Protein 3KKQ (pdb70)

Organism: Mus musculus (NCBI:txid10090)

Foldseek 3Di:
DDAEEAEEEEDFDFPQCLPLLVCCQVPVDGDDCPPQADKDWDWDWDAFPNGIHIYIYISDHDDPVPDPCPLVSLQPHQAYEQTGEQLDVVRVVCSVVVLVSSCVSPVHLAGQYEYEHEDPVDDPSGDADPVNQVVVCVVRVHHYDYWYSPPVTDCSNVRVSVSVVSSVVD

InterPro domains:
  IPR001806 Small GTPase [PF00071] (15-176)
  IPR001806 Small GTPase [PS51421] (9-208)
  IPR001806 Small GTPase [SM00174] (16-178)
  IPR005225 Small GTP-binding domain [TIGR00231] (13-159)
  IPR020849 Small GTPase, Ras-type [PTHR24070] (13-189)
  IPR027417 P-loop containing nucleoside triphosphate hydrolase [G3DSA:3.40.50.300] (8-184)
  IPR027417 P-loop containing nucleoside triphosphate hydrolase [SSF52540] (12-192)

B-factor: mean 10.33, std 5.87, range [4.08, 34.96]

Radius of gyration: 14.94 Å; Cα contacts (8 Å, |Δi|>4): 315; chains: 1; bounding box: 33×40×40 Å

Sequence (170 aa):
ENLPTYKLVVVGDGGVGKSALTIQFFQKIFVDDYDPTIEDSYLKHTEIDNQWAILDVLDTAGQEEFSAMREQYMRTGDGFLIVYSVTDKASFEHVDRFHQLILRVKDRESFPMILVANKVDLMHLRKVTRDQGKEMATKYNIPYIETSAKDPPLNVDKTFHDLVRVIRQQ

GO terms:
  GO:1990830 cellular response to leukemia inhibitory factor (P, IEP)

Nearest PDB structures (foldseek):
  1x1r-assembly1_A  TM=1.005E+00  e=2.462E-36  Mus musculus
  9c1a-assembly1_A  TM=9.907E-01  e=2.982E-33  Homo sapiens
  3pit-assembly1_A  TM=9.569E-01  e=1.564E-33  Mus musculus
  7tvf-assembly1_E  TM=9.467E-01  e=3.860E-33  Homo sapiens
  3kko-assembly3_P  TM=9.556E-01  e=2.854E-32  Mus musculus

Structure (mmCIF, N/CA/C/O backbone):
data_3KKQ
#
_entry.id   3KKQ
#
_cell.length_a   64.947
_cell.length_b   70.754
_cell.length_c   43.445
_cell.angle_alpha   90.00
_cell.angle_beta   90.00
_cell.angle_gamma   90.00
#
_symmetry.space_group_name_H-M   'P 21 21 2'
#
loop_
_entity.id
_entity.type
_entity.pdbx_description
1 polymer 'Ras-related protein M-Ras'
2 non-polymer "GUANOSINE-5'-DIPHOSPHATE"
3 non-polymer 'MAGNESIUM ION'
4 water water
#
loop_
_atom_site.group_PDB
_atom_site.id
_atom_site.type_symbol
_atom_site.label_atom_id
_atom_site.label_alt_id
_atom_site.label_comp_id
_atom_site.label_asym_id
_atom_site.label_entity_id
_atom_site.label_seq_id
_atom_site.pdbx_PDB_ins_code
_atom_site.Cartn_x
_atom_site.Cartn_y
_atom_site.Cartn_z
_atom_site.occupancy
_atom_site.B_iso_or_equiv
_atom_site.auth_seq_id
_atom_site.auth_comp_id
_atom_site.auth_asym_id
_atom_site.auth_atom_id
_atom_site.pdbx_PDB_model_num
ATOM 1 N N . GLU A 1 14 ? 2.840 39.598 -14.345 1.00 20.43 9 GLU A N 1
ATOM 2 C CA . GLU A 1 14 ? 3.693 38.504 -13.792 1.00 20.15 9 GLU A CA 1
ATOM 3 C C . GLU A 1 14 ? 3.175 37.123 -14.190 1.00 19.95 9 GLU A C 1
ATOM 4 O O . GLU A 1 14 ? 1.964 36.913 -14.319 1.00 20.43 9 GLU A O 1
ATOM 10 N N . ASN A 1 15 ? 4.104 36.191 -14.384 1.00 19.33 10 ASN A N 1
ATOM 11 C CA . ASN A 1 15 ? 3.763 34.796 -14.634 1.00 18.48 10 ASN A CA 1
ATOM 12 C C . ASN A 1 15 ? 4.069 33.965 -13.396 1.00 17.13 10 ASN A C 1
ATOM 13 O O . ASN A 1 15 ? 5.226 33.619 -13.140 1.00 17.60 10 ASN A O 1
ATOM 18 N N . LEU A 1 16 ? 3.028 33.669 -12.623 1.00 15.39 11 LEU A N 1
ATOM 19 C CA . LEU A 1 16 ? 3.183 32.961 -11.358 1.00 13.24 11 LEU A CA 1
ATOM 20 C C . LEU A 1 16 ? 3.182 31.448 -11.595 1.00 11.41 11 LEU A C 1
ATOM 21 O O . LEU A 1 16 ? 2.195 30.897 -12.082 1.00 11.65 11 LEU A O 1
ATOM 26 N N . PRO A 1 17 ? 4.300 30.774 -11.271 1.00 9.60 12 PRO A N 1
ATOM 27 C CA . PRO A 1 17 ? 4.405 29.352 -11.560 1.00 8.70 12 PRO A CA 1
ATOM 28 C C . PRO A 1 17 ? 3.702 28.483 -10.523 1.00 7.87 12 PRO A C 1
ATOM 29 O O . PRO A 1 17 ? 3.537 28.892 -9.369 1.00 7.26 12 PRO A O 1
ATOM 33 N N . THR A 1 18 ? 3.295 27.295 -10.957 1.00 7.33 13 THR A N 1
ATOM 34 C CA . THR A 1 18 ? 2.848 26.237 -10.062 1.00 7.24 13 THR A CA 1
ATOM 35 C C . THR A 1 18 ? 3.969 25.220 -9.914 1.00 6.72 13 THR A C 1
ATOM 36 O O . THR A 1 18 ? 4.573 24.799 -10.907 1.00 8.04 13 THR A O 1
ATOM 40 N N . TYR A 1 19 ? 4.250 24.844 -8.670 1.00 5.95 14 TYR A N 1
ATOM 41 C CA . TYR A 1 19 ? 5.134 23.725 -8.382 1.00 5.93 14 TYR A CA 1
ATOM 42 C C . TYR A 1 19 ? 4.279 22.591 -7.845 1.00 5.90 14 TYR A C 1
ATOM 43 O O . TYR A 1 19 ? 3.661 22.706 -6.782 1.00 5.88 14 TYR A O 1
ATOM 52 N N . LYS A 1 20 ? 4.219 21.518 -8.621 1.00 5.58 15 LYS A N 1
ATOM 53 C CA . LYS A 1 20 ? 3.443 20.348 -8.273 1.00 5.74 15 LYS A CA 1
ATOM 54 C C . LYS A 1 20 ? 4.363 19.383 -7.538 1.00 5.23 15 LYS A C 1
ATOM 55 O O . LYS A 1 20 ? 5.333 18.881 -8.102 1.00 5.37 15 LYS A O 1
ATOM 61 N N . LEU A 1 21 ? 4.073 19.171 -6.261 1.00 4.90 16 LEU A N 1
ATOM 62 C CA . LEU A 1 21 ? 4.953 18.414 -5.373 1.00 5.25 16 LEU A CA 1
ATOM 63 C C . LEU A 1 21 ? 4.243 17.153 -4.927 1.00 4.86 16 LEU A C 1
ATOM 64 O O . LEU A 1 21 ? 3.048 17.189 -4.591 1.00 6.23 16 LEU A O 1
ATOM 69 N N . VAL A 1 22 ? 4.963 16.037 -4.934 1.00 4.58 17 VAL A N 1
ATOM 70 C CA . VAL A 1 22 ? 4.361 14.755 -4.611 1.00 4.78 17 VAL A CA 1
ATOM 71 C C . VAL A 1 22 ? 5.108 14.147 -3.432 1.00 4.46 17 VAL A C 1
ATOM 72 O O . VAL A 1 22 ? 6.336 14.011 -3.468 1.00 4.75 17 VAL A O 1
ATOM 76 N N . VAL A 1 23 ? 4.359 13.782 -2.396 1.00 4.29 18 VAL A N 1
ATOM 77 C CA . VAL A 1 23 ? 4.934 13.235 -1.173 1.00 4.59 18 VAL A CA 1
ATOM 78 C C . VAL A 1 23 ? 4.755 11.720 -1.227 1.00 4.08 18 VAL A C 1
ATOM 79 O O . VAL A 1 23 ? 3.622 11.235 -1.238 1.00 4.36 18 VAL A O 1
ATOM 83 N N . VAL A 1 24 ? 5.863 10.986 -1.282 1.00 4.41 19 VAL A N 1
ATOM 84 C CA . VAL A 1 24 ? 5.852 9.531 -1.429 1.00 4.69 19 VAL A CA 1
ATOM 85 C C . VAL A 1 24 ? 6.648 8.871 -0.307 1.00 4.56 19 VAL A C 1
ATOM 86 O O . VAL A 1 24 ? 7.461 9.519 0.366 1.00 4.94 19 VAL A O 1
ATOM 90 N N . GLY A 1 25 ? 6.398 7.584 -0.106 1.00 4.59 20 GLY A N 1
ATOM 91 C CA . GLY A 1 25 ? 7.061 6.820 0.941 1.00 4.73 20 GLY A CA 1
ATOM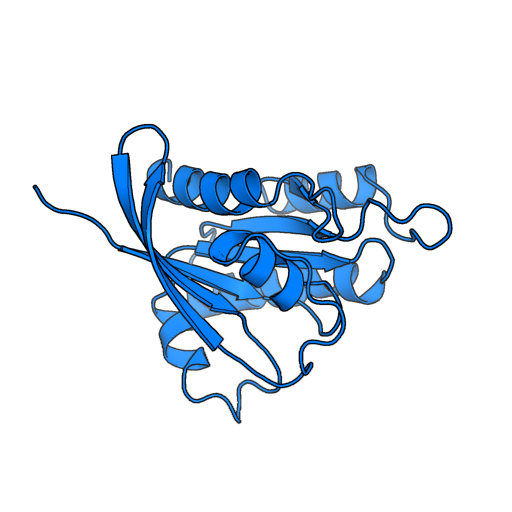 92 C C . GLY A 1 25 ? 6.128 5.747 1.453 1.00 4.94 20 GLY A C 1
ATOM 93 O O . GLY A 1 25 ? 4.920 5.785 1.195 1.00 5.26 20 GLY A O 1
ATOM 94 N N . ASP A 1 26 ? 6.686 4.785 2.182 1.00 4.97 21 ASP A N 1
ATOM 95 C CA . ASP A 1 26 ? 5.894 3.707 2.769 1.00 5.08 21 ASP A CA 1
ATOM 96 C C . ASP A 1 26 ? 4.801 4.231 3.707 1.00 5.21 21 ASP A C 1
ATOM 97 O O . ASP A 1 26 ? 4.885 5.347 4.241 1.00 5.12 21 ASP A O 1
ATOM 102 N N . GLY A 1 27 ? 3.779 3.407 3.918 1.00 5.45 22 GLY A N 1
ATOM 103 C CA . GLY A 1 27 ? 2.760 3.707 4.914 1.00 5.79 22 GLY A CA 1
ATOM 104 C C . GLY A 1 27 ? 3.369 3.909 6.291 1.00 5.63 22 GLY A C 1
ATOM 105 O O . GLY A 1 27 ? 4.315 3.213 6.685 1.00 5.89 22 GLY A O 1
ATOM 106 N N . GLY A 1 28 ? 2.838 4.888 7.014 1.00 5.37 23 GLY A N 1
ATOM 107 C CA . GLY A 1 28 ? 3.213 5.098 8.408 1.00 5.81 23 GLY A CA 1
ATOM 108 C C . GLY A 1 28 ? 4.434 5.964 8.654 1.00 5.48 23 GLY A C 1
ATOM 109 O O . GLY A 1 28 ? 4.801 6.190 9.809 1.00 6.37 23 GLY A O 1
ATOM 110 N N . VAL A 1 29 ? 5.064 6.465 7.594 1.00 5.23 24 VAL A N 1
ATOM 111 C CA . VAL A 1 29 ? 6.303 7.226 7.760 1.00 5.05 24 VAL A CA 1
ATOM 112 C C . VAL A 1 29 ? 6.082 8.671 8.199 1.00 4.98 24 VAL A C 1
ATOM 113 O O . VAL A 1 29 ? 7.000 9.299 8.728 1.00 5.35 24 VAL A O 1
ATOM 117 N N . GLY A 1 30 ? 4.880 9.195 7.957 1.00 5.12 25 GLY A N 1
ATOM 118 C CA . GLY A 1 30 ? 4.540 10.565 8.329 1.00 5.69 25 GLY A CA 1
ATOM 119 C C . GLY A 1 30 ? 4.207 11.499 7.182 1.00 5.07 25 GLY A C 1
ATOM 120 O O . GLY A 1 30 ? 4.253 12.707 7.359 1.00 5.94 25 GLY A O 1
ATOM 121 N N . LYS A 1 31 ? 3.874 10.957 6.011 1.00 5.18 26 LYS A N 1
ATOM 122 C CA . LYS A 1 31 ? 3.527 11.794 4.860 1.00 5.09 26 LYS A CA 1
ATOM 123 C C . LYS A 1 31 ? 2.361 12.727 5.174 1.00 5.00 26 LYS A C 1
ATOM 124 O O . LYS A 1 31 ? 2.430 13.933 4.910 1.00 5.28 26 LYS A O 1
ATOM 130 N N . SER A 1 32 ? 1.286 12.167 5.726 1.00 4.94 27 SER A N 1
ATOM 131 C CA . SER A 1 32 ? 0.108 12.973 6.039 1.00 5.47 27 SER A CA 1
ATOM 132 C C . SER A 1 32 ? 0.388 13.975 7.150 1.00 5.65 27 SER A C 1
ATOM 133 O O . SER A 1 32 ? 0.024 15.145 7.037 1.00 6.22 27 SER A O 1
ATOM 136 N N . ALA A 1 33 ? 1.044 13.518 8.210 1.00 6.10 28 ALA A N 1
ATOM 137 C CA . ALA A 1 33 ? 1.376 14.406 9.317 1.00 6.21 28 ALA A CA 1
ATOM 138 C C . ALA A 1 33 ? 2.249 15.573 8.864 1.00 6.17 28 ALA A C 1
ATOM 139 O O . ALA A 1 33 ? 2.018 16.713 9.264 1.00 6.66 28 ALA A O 1
ATOM 141 N N . LEU A 1 34 ? 3.237 15.303 8.015 1.00 6.08 29 LEU A N 1
ATOM 142 C CA . LEU A 1 34 ? 4.085 16.375 7.508 1.00 5.82 29 LEU A CA 1
ATOM 143 C C . LEU A 1 34 ? 3.304 17.351 6.640 1.00 5.85 29 LEU A C 1
ATOM 144 O O . LEU A 1 34 ? 3.468 18.570 6.756 1.00 5.86 29 LEU A O 1
ATOM 149 N N . THR A 1 35 ? 2.463 16.816 5.763 1.00 5.88 30 THR A N 1
ATOM 150 C CA . THR A 1 35 ? 1.719 17.654 4.832 1.00 6.54 30 THR A CA 1
ATOM 151 C C . THR A 1 35 ? 0.693 18.525 5.566 1.00 6.75 30 THR A C 1
ATOM 152 O O . THR A 1 35 ? 0.547 19.713 5.271 1.00 7.39 30 THR A O 1
ATOM 156 N N . ILE A 1 36 ? 0.003 17.928 6.533 1.00 6.84 31 ILE A N 1
ATOM 157 C CA . ILE A 1 36 ? -0.979 18.651 7.339 1.00 8.04 31 ILE A CA 1
ATOM 158 C C . ILE A 1 36 ? -0.302 19.698 8.225 1.00 7.88 31 ILE A C 1
ATOM 159 O O . ILE A 1 36 ? -0.821 20.806 8.380 1.00 8.23 31 ILE A O 1
ATOM 164 N N . GLN A 1 37 ? 0.856 19.361 8.788 1.00 7.97 32 GLN A N 1
ATOM 165 C CA . GLN A 1 37 ? 1.650 20.337 9.531 1.00 8.65 32 GLN A CA 1
ATOM 166 C C . GLN A 1 37 ? 1.993 21.537 8.638 1.00 8.31 32 GLN A C 1
ATOM 167 O O . GLN A 1 37 ? 1.856 22.688 9.062 1.00 8.72 32 GLN A O 1
ATOM 173 N N . PHE A 1 38 ? 2.409 21.269 7.400 1.00 8.11 33 PHE A N 1
ATOM 174 C CA . PHE A 1 38 ? 2.777 22.330 6.472 1.00 8.49 33 PHE A CA 1
ATOM 175 C C . PHE A 1 38 ? 1.601 23.257 6.149 1.00 8.73 33 PHE A C 1
ATOM 176 O O . PHE A 1 38 ? 1.727 24.485 6.220 1.00 9.49 33 PHE A O 1
ATOM 184 N N . PHE A 1 39 ? 0.463 22.666 5.795 1.00 8.88 34 PHE A N 1
ATOM 185 C CA . PHE A 1 39 ? -0.704 23.445 5.374 1.00 9.70 34 PHE A CA 1
ATOM 186 C C . PHE A 1 39 ? -1.578 23.974 6.514 1.00 10.73 34 PHE A C 1
ATOM 187 O O . PHE A 1 39 ? -2.141 25.070 6.401 1.00 11.69 34 PHE A O 1
ATOM 195 N N . GLN A 1 40 ? -1.685 23.219 7.603 1.00 11.50 35 GLN A N 1
ATOM 196 C CA . GLN A 1 40 ? -2.624 23.559 8.681 1.00 12.77 35 GLN A CA 1
ATOM 197 C C . GLN A 1 40 ? -1.978 23.893 10.027 1.00 12.96 35 GLN A C 1
ATOM 198 O O . GLN A 1 40 ? -2.670 24.326 10.959 1.00 13.32 35 GLN A O 1
ATOM 204 N N . LYS A 1 41 ? -0.667 23.681 10.137 1.00 13.04 36 LYS A N 1
ATOM 205 C CA . LYS A 1 41 ? 0.095 23.981 11.362 1.00 13.55 36 LYS A CA 1
ATOM 206 C C . LYS A 1 41 ? -0.443 23.276 12.608 1.00 13.69 36 LYS A C 1
ATOM 207 O O . LYS A 1 41 ? -0.450 23.838 13.709 1.00 13.98 36 LYS A O 1
ATOM 213 N N . ILE A 1 42 ? -0.898 22.041 12.413 1.00 13.57 37 ILE A N 1
ATOM 214 C CA . ILE A 1 42 ? -1.336 21.169 13.497 1.00 14.00 37 ILE A CA 1
ATOM 215 C C . ILE A 1 42 ? -0.748 19.773 13.282 1.00 13.32 37 ILE A C 1
ATOM 216 O O . ILE A 1 42 ? -0.500 19.369 12.142 1.00 13.18 37 ILE A O 1
ATOM 221 N N . PHE A 1 43 ? -0.513 19.055 14.376 1.00 12.86 38 PHE A N 1
ATOM 222 C CA . PHE A 1 43 ? -0.081 17.663 14.315 1.00 12.78 38 PHE A CA 1
ATOM 223 C C . PHE A 1 43 ? -1.297 16.753 14.430 1.00 12.99 38 PHE A C 1
ATOM 224 O O . PHE A 1 43 ? -2.007 16.775 15.440 1.00 13.16 38 PHE A O 1
ATOM 232 N N . VAL A 1 44 ? -1.546 15.972 13.382 1.00 13.19 39 VAL A N 1
ATOM 233 C CA . VAL A 1 44 ? -2.646 15.010 13.373 1.00 13.75 39 VAL A CA 1
ATOM 234 C C . VAL A 1 44 ? -2.047 13.613 13.468 1.00 13.98 39 VAL A C 1
ATOM 235 O O . VAL A 1 44 ? -1.253 13.210 12.611 1.00 14.32 39 VAL A O 1
ATOM 239 N N . ASP A 1 45 ? -2.418 12.880 14.513 1.00 14.14 40 ASP A N 1
ATOM 240 C CA . ASP A 1 45 ? -1.765 11.611 14.812 1.00 14.56 40 ASP A CA 1
ATOM 241 C C . ASP A 1 45 ? -2.544 10.361 14.387 1.00 14.46 40 ASP A C 1
ATOM 242 O O . ASP A 1 45 ? -2.065 9.239 14.560 1.00 14.45 40 ASP A O 1
ATOM 247 N N . ASP A 1 46 ? -3.733 10.555 13.826 1.00 14.78 41 ASP A N 1
ATOM 248 C CA . ASP A 1 46 ? -4.604 9.428 13.502 1.00 15.00 41 ASP A CA 1
ATOM 249 C C . ASP A 1 46 ? -5.204 9.533 12.102 1.00 14.48 41 ASP A C 1
ATOM 250 O O . ASP A 1 46 ? -6.312 9.049 11.850 1.00 14.97 41 ASP A O 1
ATOM 255 N N . TYR A 1 47 ? -4.471 10.165 11.191 1.00 13.59 42 TYR A N 1
ATOM 256 C CA . TYR A 1 47 ? -4.984 10.383 9.853 1.00 12.29 42 TYR A CA 1
ATOM 257 C C . TYR A 1 47 ? -5.079 9.052 9.121 1.00 11.45 42 TYR A C 1
ATOM 258 O O . TYR A 1 47 ? -4.101 8.305 9.038 1.00 10.61 42 TYR A O 1
ATOM 267 N N . ASP A 1 48 ? -6.272 8.759 8.610 1.00 10.70 43 ASP A N 1
ATOM 268 C CA . ASP A 1 48 ? -6.560 7.494 7.942 1.00 10.28 43 ASP A CA 1
ATOM 269 C C . ASP A 1 48 ? -5.421 7.137 6.992 1.00 9.58 43 ASP A C 1
ATOM 270 O O . ASP A 1 48 ? -5.112 7.915 6.078 1.00 8.89 43 ASP A O 1
ATOM 275 N N . PRO A 1 49 ? -4.774 5.979 7.217 1.00 9.53 44 PRO A N 1
ATOM 276 C CA . PRO A 1 49 ? -3.628 5.585 6.393 1.00 9.40 44 PRO A CA 1
ATOM 277 C C . PRO A 1 49 ? -3.931 5.447 4.904 1.00 8.85 44 PRO A C 1
ATOM 278 O O . PRO A 1 49 ? -3.008 5.467 4.099 1.00 8.54 44 PRO A O 1
ATOM 282 N N . THR A 1 50 ? -5.204 5.303 4.542 1.00 8.48 45 THR A N 1
ATOM 283 C CA . THR A 1 50 ? -5.562 5.035 3.148 1.00 8.47 45 THR A CA 1
ATOM 284 C C . THR A 1 50 ? -6.084 6.253 2.392 1.00 8.51 45 THR A C 1
ATOM 285 O O . THR A 1 50 ? -6.327 6.172 1.192 1.00 9.23 45 THR A O 1
ATOM 289 N N . ILE A 1 51 ? -6.265 7.372 3.086 1.00 8.48 46 ILE A N 1
ATOM 290 C CA . ILE A 1 51 ? -6.856 8.557 2.468 1.00 8.87 46 ILE A CA 1
ATOM 291 C C . ILE A 1 51 ? -5.804 9.457 1.822 1.00 8.47 46 ILE A C 1
ATOM 292 O O . ILE A 1 51 ? -4.831 9.875 2.460 1.00 7.75 46 ILE A O 1
ATOM 297 N N . GLU A 1 52 ? -6.020 9.727 0.538 1.00 8.34 47 GLU A N 1
ATOM 298 C CA . GLU A 1 52 ? -5.150 10.569 -0.265 1.00 9.44 47 GLU A CA 1
ATOM 299 C C . GLU A 1 52 ? -5.832 11.914 -0.465 1.00 9.98 47 GLU A C 1
ATOM 300 O O . GLU A 1 52 ? -7.014 11.971 -0.826 1.00 12.09 47 GLU A O 1
ATOM 306 N N . ASP A 1 53 ? -5.090 12.993 -0.226 1.00 9.98 48 ASP A N 1
ATOM 307 C CA . ASP A 1 53 ? -5.600 14.351 -0.419 1.00 10.24 48 ASP A CA 1
ATOM 308 C C . ASP A 1 53 ? -4.5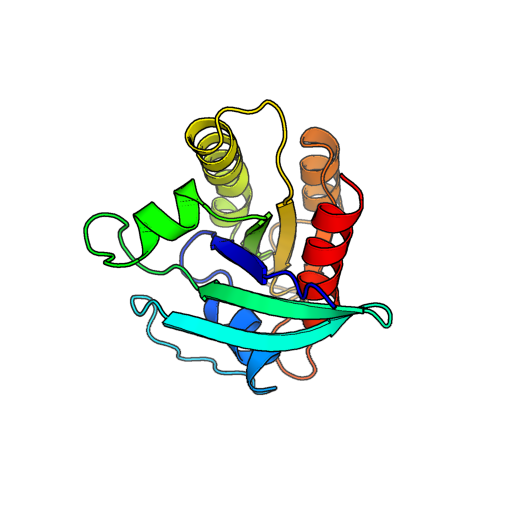83 15.184 -1.165 1.00 8.82 48 ASP A C 1
ATOM 309 O O . ASP A 1 53 ? -3.374 14.944 -1.064 1.00 8.00 48 ASP A O 1
ATOM 314 N N . SER A 1 54 ? -5.077 16.175 -1.901 1.00 8.06 49 SER A N 1
ATOM 315 C CA . SER A 1 54 ? -4.211 17.201 -2.458 1.00 7.62 49 SER A CA 1
ATOM 316 C C . SER A 1 54 ? -4.544 18.549 -1.838 1.00 7.11 49 SER A C 1
ATOM 317 O O . SER A 1 54 ? -5.650 18.760 -1.312 1.00 6.95 49 SER A O 1
ATOM 320 N N . TYR A 1 55 ? -3.569 19.446 -1.912 1.00 7.04 50 TYR A N 1
ATOM 321 C CA . TYR A 1 55 ? -3.611 20.751 -1.273 1.00 7.74 50 TYR A CA 1
ATOM 322 C C . TYR A 1 55 ? -3.096 21.766 -2.278 1.00 7.79 50 TYR A C 1
ATOM 323 O O . TYR A 1 55 ? -2.138 21.486 -3.007 1.00 8.54 50 TYR A O 1
ATOM 332 N N . LEU A 1 56 ? -3.720 22.938 -2.331 1.00 7.39 51 LEU A N 1
ATOM 333 C CA . LEU A 1 56 ? -3.295 23.967 -3.275 1.00 7.27 51 LEU A CA 1
ATOM 334 C C . LEU A 1 56 ? -3.290 25.315 -2.572 1.00 7.10 51 LEU A C 1
ATOM 335 O O . LEU A 1 56 ? -4.294 25.715 -1.971 1.00 7.32 51 LEU A O 1
ATOM 340 N N . LYS A 1 57 ? -2.165 26.021 -2.638 1.00 6.94 52 LYS A N 1
ATOM 341 C CA . LYS A 1 57 ? -2.116 27.360 -2.067 1.00 7.42 52 LYS A CA 1
ATOM 342 C C . LYS A 1 57 ? -1.048 28.233 -2.703 1.00 6.63 52 LYS A C 1
ATOM 343 O O . LYS A 1 57 ? 0.008 27.743 -3.110 1.00 6.70 52 LYS A O 1
ATOM 349 N N . HIS A 1 58 ? -1.341 29.528 -2.800 1.00 6.13 53 HIS A N 1
ATOM 350 C CA . HIS A 1 58 ? -0.323 30.526 -3.108 1.00 5.94 53 HIS A CA 1
ATOM 351 C C . HIS A 1 58 ? 0.544 30.716 -1.881 1.00 6.35 53 HIS A C 1
ATOM 352 O O . HIS A 1 58 ? 0.039 30.858 -0.772 1.00 6.60 53 HIS A O 1
ATOM 359 N N . THR A 1 59 ? 1.854 30.759 -2.078 1.00 6.84 54 THR A N 1
ATOM 360 C CA . THR A 1 59 ? 2.757 31.052 -0.978 1.00 8.15 54 THR A CA 1
ATOM 361 C C . THR A 1 59 ? 4.038 31.667 -1.506 1.00 7.68 54 THR A C 1
ATOM 362 O O . THR A 1 59 ? 4.387 31.509 -2.680 1.00 7.69 54 THR A O 1
ATOM 366 N N . GLU A 1 60 ? 4.731 32.374 -0.624 1.00 7.83 55 GLU A N 1
ATOM 367 C CA . GLU A 1 60 ? 5.940 33.081 -0.992 1.00 8.73 55 GLU A CA 1
ATOM 368 C C . GLU A 1 60 ? 7.132 32.337 -0.423 1.00 8.78 55 GLU A C 1
ATOM 369 O O . GLU A 1 60 ? 7.177 32.064 0.781 1.00 10.11 55 GLU A O 1
ATOM 375 N N . ILE A 1 61 ? 8.076 31.997 -1.296 1.00 8.13 56 ILE A N 1
ATOM 376 C CA . ILE A 1 61 ? 9.301 31.301 -0.922 1.00 7.56 56 ILE A CA 1
ATOM 377 C C . ILE A 1 61 ? 10.477 32.112 -1.447 1.00 6.53 56 ILE A C 1
ATOM 378 O O . ILE A 1 61 ? 10.567 32.387 -2.647 1.00 5.67 56 ILE A O 1
ATOM 383 N N . ASP A 1 62 ? 11.365 32.513 -0.537 1.00 6.30 57 ASP A N 1
ATOM 384 C CA . ASP A 1 62 ? 12.499 33.383 -0.875 1.00 5.82 57 ASP A CA 1
ATOM 385 C C . ASP A 1 62 ? 12.033 34.601 -1.687 1.00 5.33 57 ASP A C 1
ATOM 386 O O . ASP A 1 62 ? 12.616 34.957 -2.711 1.00 5.22 57 ASP A O 1
ATOM 391 N N . ASN A 1 63 ? 10.947 35.212 -1.215 1.00 5.28 58 ASN A N 1
ATOM 392 C CA . ASN A 1 63 ? 10.451 36.480 -1.753 1.00 5.62 58 ASN A CA 1
ATOM 393 C C . ASN A 1 63 ? 9.985 36.384 -3.200 1.00 5.28 58 ASN A C 1
ATOM 394 O O . ASN A 1 63 ? 9.979 37.365 -3.940 1.00 5.74 58 ASN A O 1
ATOM 399 N N . GLN A 1 64 ? 9.559 35.179 -3.574 1.00 4.83 59 GLN A N 1
ATOM 400 C CA . GLN A 1 64 ? 8.992 34.901 -4.883 1.00 5.22 59 GLN A CA 1
ATOM 401 C C . GLN A 1 64 ? 7.732 34.075 -4.700 1.00 5.23 59 GLN A C 1
ATOM 402 O O . GLN A 1 64 ? 7.749 33.013 -4.057 1.00 5.24 59 GLN A O 1
ATOM 408 N N . TRP A 1 65 ? 6.632 34.576 -5.251 1.00 5.47 60 TRP A N 1
ATOM 409 C CA . TRP A 1 65 ? 5.342 33.914 -5.129 1.00 5.53 60 TRP A CA 1
ATOM 410 C C . TRP A 1 65 ? 5.208 32.737 -6.077 1.00 5.55 60 TRP A C 1
ATOM 411 O O . TRP A 1 65 ? 5.700 32.758 -7.209 1.00 6.08 60 TRP A O 1
ATOM 422 N N . ALA A 1 66 ? 4.531 31.705 -5.592 1.00 5.91 61 ALA A N 1
ATOM 423 C CA . ALA A 1 66 ? 4.245 30.522 -6.382 1.00 6.39 61 ALA A CA 1
ATOM 424 C C . ALA A 1 66 ? 2.957 29.899 -5.881 1.00 6.14 61 ALA A C 1
ATOM 425 O O . ALA A 1 66 ? 2.470 30.233 -4.801 1.00 6.50 61 ALA A O 1
ATOM 427 N N . ILE A 1 67 ? 2.402 29.008 -6.693 1.00 5.66 62 ILE A N 1
ATOM 428 C CA . ILE A 1 67 ? 1.315 28.142 -6.274 1.00 6.60 62 ILE A CA 1
ATOM 429 C C . ILE A 1 67 ? 1.917 26.769 -6.006 1.00 5.71 62 ILE A C 1
ATOM 430 O O . ILE A 1 67 ? 2.623 26.226 -6.857 1.00 6.47 62 ILE A O 1
ATOM 435 N N . LEU A 1 68 ? 1.663 26.220 -4.823 1.00 5.47 63 LEU A N 1
ATOM 436 C CA . LEU A 1 68 ? 2.062 24.849 -4.532 1.00 5.72 63 LEU A CA 1
ATOM 437 C C . LEU A 1 68 ? 0.843 23.957 -4.661 1.00 5.55 63 LEU A C 1
ATOM 438 O O . LEU A 1 68 ? -0.205 24.237 -4.072 1.00 6.16 63 LEU A O 1
ATOM 443 N N . ASP A 1 69 ? 0.997 22.881 -5.424 1.00 5.17 64 ASP A N 1
ATOM 444 C CA . ASP A 1 69 ? -0.051 21.892 -5.623 1.00 5.49 64 ASP A CA 1
ATOM 445 C C . ASP A 1 69 ? 0.550 20.583 -5.138 1.00 5.08 64 ASP A C 1
ATOM 446 O O . ASP A 1 69 ? 1.411 20.010 -5.808 1.00 5.37 64 ASP A O 1
ATOM 4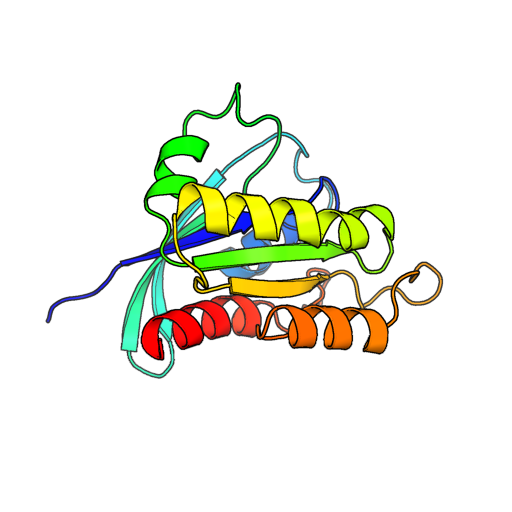51 N N . VAL A 1 70 ? 0.115 20.128 -3.966 1.00 4.95 65 VAL A N 1
ATOM 452 C CA . VAL A 1 70 ? 0.792 19.034 -3.271 1.00 5.43 65 VAL A CA 1
ATOM 453 C C . VAL A 1 70 ? -0.123 17.823 -3.144 1.00 5.09 65 VAL A C 1
ATOM 454 O O . VAL A 1 70 ? -1.259 17.949 -2.682 1.00 5.28 65 VAL A O 1
ATOM 458 N N . LEU A 1 71 ? 0.374 16.656 -3.555 1.00 4.71 66 LEU A N 1
ATOM 459 C CA . LEU A 1 71 ? -0.335 15.398 -3.326 1.00 4.97 66 LEU A CA 1
ATOM 460 C C . LEU A 1 71 ? 0.298 14.617 -2.183 1.00 4.90 66 LEU A C 1
ATOM 461 O O . LEU A 1 71 ? 1.484 14.284 -2.227 1.00 4.94 66 LEU A O 1
ATOM 466 N N . ASP A 1 72 ? -0.512 14.334 -1.167 1.00 4.91 67 ASP A N 1
ATOM 467 C CA . ASP A 1 72 ? -0.150 13.445 -0.074 1.00 5.18 67 ASP A CA 1
ATOM 468 C C . ASP A 1 72 ? -0.587 12.041 -0.497 1.00 5.29 67 ASP A C 1
ATOM 469 O O . ASP A 1 72 ? -1.769 11.703 -0.400 1.00 5.74 67 ASP A O 1
ATOM 474 N N . THR A 1 73 ? 0.340 11.237 -1.012 1.00 4.93 68 THR A N 1
ATOM 475 C CA . THR A 1 73 ? -0.035 9.919 -1.525 1.00 5.29 68 THR A CA 1
ATOM 476 C C . THR A 1 73 ? -0.396 8.960 -0.397 1.00 5.43 68 THR A C 1
ATOM 477 O O . THR A 1 73 ? 0.151 9.036 0.705 1.00 5.66 68 THR A O 1
ATOM 481 N N . ALA A 1 74 ? -1.325 8.057 -0.691 1.00 6.30 69 ALA A N 1
ATOM 482 C CA . ALA A 1 74 ? -1.781 7.070 0.280 1.00 7.10 69 ALA A CA 1
ATOM 483 C C . ALA A 1 74 ? -2.418 5.901 -0.434 1.00 7.58 69 ALA A C 1
ATOM 484 O O . ALA A 1 74 ? -3.057 6.071 -1.473 1.00 7.90 69 ALA A O 1
ATOM 486 N N . GLY A 1 75 ? -2.256 4.719 0.149 1.00 7.87 70 GLY A N 1
ATOM 487 C CA . GLY A 1 75 ? -2.874 3.511 -0.365 1.00 8.64 70 GLY A CA 1
ATOM 488 C C . GLY A 1 75 ? -2.341 3.091 -1.716 1.00 8.68 70 GLY A C 1
ATOM 489 O O . GLY A 1 75 ? -1.271 3.530 -2.161 1.00 9.38 70 GLY A O 1
ATOM 490 N N . GLN A 1 76 ? -3.121 2.249 -2.377 1.00 8.46 71 GLN A N 1
ATOM 491 C CA . GLN A 1 76 ? -2.699 1.600 -3.601 1.00 7.95 71 GLN A CA 1
ATOM 492 C C . GLN A 1 76 ? -2.855 2.521 -4.809 1.00 7.51 71 GLN A C 1
ATOM 493 O O . GLN A 1 76 ? -3.892 3.175 -4.968 1.00 7.45 71 GLN A O 1
ATOM 499 N N . GLU A 1 77 ? -1.839 2.562 -5.673 1.00 7.55 72 GLU A N 1
ATOM 500 C CA . GLU A 1 77 ? -1.909 3.365 -6.900 1.00 8.08 72 GLU A CA 1
ATOM 501 C C . GLU A 1 77 ? -3.112 2.984 -7.765 1.00 7.53 72 GLU A C 1
ATOM 502 O O . GLU A 1 77 ? -3.729 3.852 -8.390 1.00 7.57 72 GLU A O 1
ATOM 508 N N . GLU A 1 78 ? -3.451 1.693 -7.785 1.00 7.97 73 GLU A N 1
ATOM 509 C CA . GLU A 1 78 ? -4.525 1.190 -8.641 1.00 8.42 73 GLU A CA 1
ATOM 510 C C . GLU A 1 78 ? -5.915 1.633 -8.175 1.00 8.04 73 GLU A C 1
ATOM 511 O O . GLU A 1 78 ? -6.895 1.456 -8.903 1.00 8.55 73 GLU A O 1
ATOM 517 N N . PHE A 1 79 ? -5.996 2.212 -6.976 1.00 7.58 74 PHE A N 1
ATOM 518 C CA . PHE A 1 79 ? -7.264 2.728 -6.454 1.00 7.80 74 PHE A CA 1
ATOM 519 C C . PHE A 1 79 ? -7.275 4.249 -6.344 1.00 8.16 74 PHE A C 1
ATOM 520 O O . PHE A 1 79 ? -8.223 4.832 -5.817 1.00 9.22 74 PHE A O 1
ATOM 528 N N . SER A 1 80 ? -6.231 4.894 -6.855 1.00 8.28 75 SER A N 1
ATOM 529 C CA . SER A 1 80 ? -6.086 6.339 -6.721 1.00 8.99 75 SER A CA 1
ATOM 530 C C . SER A 1 80 ? -6.525 7.057 -7.977 1.00 9.70 75 SER A C 1
ATOM 531 O O . SER A 1 80 ? -6.043 6.766 -9.071 1.00 9.63 75 SER A O 1
ATOM 534 N N . ALA A 1 81 ? -7.426 8.018 -7.800 1.00 10.64 76 ALA A N 1
ATOM 535 C CA . ALA A 1 81 ? -7.884 8.859 -8.898 1.00 11.80 76 ALA A CA 1
ATOM 536 C C . ALA A 1 81 ? -6.775 9.780 -9.415 1.00 12.03 76 ALA A C 1
ATOM 537 O O . ALA A 1 81 ? -6.660 9.994 -10.622 1.00 12.90 76 ALA A O 1
ATOM 539 N N . MET A 1 82 ? -5.949 10.282 -8.499 1.00 12.11 77 MET A N 1
ATOM 540 C CA . MET A 1 82 ? -5.011 11.377 -8.774 1.00 12.46 77 MET A CA 1
ATOM 541 C C . MET A 1 82 ? -3.567 10.944 -9.059 1.00 10.66 77 MET A C 1
ATOM 542 O O . MET A 1 82 ? -2.791 11.714 -9.633 1.00 9.86 77 MET A O 1
ATOM 547 N N . ARG A 1 83 ? -3.194 9.735 -8.638 1.00 9.37 78 ARG A N 1
ATOM 548 C CA . ARG A 1 83 ? -1.782 9.340 -8.615 1.00 9.02 78 ARG A CA 1
ATOM 549 C C . ARG A 1 83 ? -1.076 9.460 -9.961 1.00 8.77 78 ARG A C 1
ATOM 550 O O . ARG A 1 83 ? 0.024 10.010 -10.043 1.00 8.50 78 ARG A O 1
ATOM 558 N N . GLU A 1 84 ? -1.699 8.932 -11.012 1.00 9.06 79 GLU A N 1
ATOM 559 C CA . GLU A 1 84 ? -1.050 8.871 -12.319 1.00 9.89 79 GLU A CA 1
ATOM 560 C C . GLU A 1 84 ? -0.651 10.255 -12.815 1.00 9.74 79 GLU A C 1
ATOM 561 O O . GLU A 1 84 ? 0.478 10.457 -13.261 1.00 10.25 79 GLU A O 1
ATOM 567 N N . GLN A 1 85 ? -1.574 11.204 -12.727 1.00 9.72 80 GLN A N 1
ATOM 568 C CA . GLN A 1 85 ? -1.303 12.534 -13.256 1.00 10.23 80 GLN A CA 1
ATOM 569 C C . GLN A 1 85 ? -0.228 13.257 -12.436 1.00 9.43 80 GLN A C 1
ATOM 570 O O . GLN A 1 85 ? 0.649 13.908 -13.009 1.00 9.94 80 GLN A O 1
ATOM 576 N N . TYR A 1 86 ? -0.277 13.130 -11.108 1.00 8.05 81 TYR A N 1
ATOM 577 C CA . TYR A 1 86 ? 0.751 13.738 -10.262 1.00 7.22 81 TYR A CA 1
ATOM 578 C C . TYR A 1 86 ? 2.135 13.131 -10.479 1.00 7.54 81 TYR A C 1
ATOM 579 O O . TYR A 1 86 ? 3.126 13.857 -10.522 1.00 7.36 81 TYR A O 1
ATOM 588 N N . MET A 1 87 ? 2.217 11.808 -10.610 1.00 8.18 82 MET A N 1
ATOM 589 C CA . MET A 1 87 ? 3.513 11.159 -10.831 1.00 9.60 82 MET A CA 1
ATOM 590 C C . MET A 1 87 ? 4.124 11.615 -12.145 1.00 10.36 82 MET A C 1
ATOM 591 O O . MET A 1 87 ? 5.314 11.919 -12.219 1.00 10.79 82 MET A O 1
ATOM 596 N N . ARG A 1 88 ? 3.287 11.678 -13.174 1.00 10.82 83 ARG A N 1
ATOM 597 C CA . ARG A 1 88 ? 3.741 11.993 -14.520 1.00 12.12 83 ARG A CA 1
ATOM 598 C C . ARG A 1 88 ? 4.105 13.469 -14.671 1.00 11.54 83 ARG A C 1
ATOM 599 O O . ARG A 1 88 ? 5.131 13.791 -15.281 1.00 12.19 83 ARG A O 1
ATOM 607 N N . THR A 1 89 ? 3.281 14.352 -14.106 1.00 11.03 84 THR A N 1
ATOM 608 C CA . THR A 1 89 ? 3.446 15.802 -14.297 1.00 10.62 84 THR A CA 1
ATOM 609 C C . THR A 1 89 ? 4.052 16.553 -13.104 1.00 9.70 84 THR A C 1
ATOM 610 O O . THR A 1 89 ? 4.233 17.773 -13.169 1.00 9.60 84 THR A O 1
ATOM 614 N N . GLY A 1 90 ? 4.358 15.837 -12.024 1.00 8.42 85 GLY A N 1
ATOM 615 C CA . GLY A 1 90 ? 4.947 16.462 -10.844 1.00 7.46 85 GLY A CA 1
ATOM 616 C C . GLY A 1 90 ? 6.269 17.146 -11.138 1.00 6.72 85 GLY A C 1
ATOM 617 O O . GLY A 1 90 ? 7.056 16.681 -11.961 1.00 7.62 85 GLY A O 1
ATOM 618 N N . ASP A 1 91 ? 6.518 18.259 -10.454 1.00 5.88 86 ASP A N 1
ATOM 619 C CA . ASP A 1 91 ? 7.765 19.002 -10.607 1.00 5.78 86 ASP A CA 1
ATOM 620 C C . ASP A 1 91 ? 8.844 18.579 -9.624 1.00 5.80 86 ASP A C 1
ATOM 621 O O . ASP A 1 91 ? 10.026 18.840 -9.850 1.00 5.66 86 ASP A O 1
ATOM 626 N N . GLY A 1 92 ? 8.446 17.934 -8.531 1.00 5.41 87 GLY A N 1
ATOM 627 C CA . GLY A 1 92 ? 9.408 17.493 -7.539 1.00 5.62 87 GLY A CA 1
ATOM 628 C C . GLY A 1 92 ? 8.776 16.540 -6.558 1.00 4.81 87 GLY A C 1
ATOM 629 O O . GLY A 1 92 ? 7.550 16.526 -6.396 1.00 5.19 87 GLY A O 1
ATOM 630 N N . PHE A 1 93 ? 9.622 15.769 -5.878 1.00 4.68 88 PHE A N 1
ATOM 631 C CA . PHE A 1 93 ? 9.169 14.727 -4.963 1.00 4.57 88 PHE A CA 1
ATOM 632 C C . PHE A 1 93 ? 9.850 14.826 -3.614 1.00 4.46 88 PHE A C 1
ATOM 633 O O . PHE A 1 93 ? 11.055 15.077 -3.536 1.00 5.16 88 PHE A O 1
ATOM 641 N N . LEU A 1 94 ? 9.071 14.622 -2.556 1.00 4.63 89 LEU A N 1
ATOM 642 C CA . LEU A 1 94 ? 9.622 14.309 -1.244 1.00 4.67 89 LEU A CA 1
ATOM 643 C C . LEU A 1 94 ? 9.554 12.807 -1.075 1.00 4.52 89 LEU A C 1
ATOM 644 O O . LEU A 1 94 ? 8.469 12.222 -1.166 1.00 4.90 89 LEU A O 1
ATOM 649 N N . ILE A 1 95 ? 10.705 12.178 -0.858 1.00 4.52 90 ILE A N 1
ATOM 650 C CA . ILE A 1 95 ? 10.736 10.755 -0.542 1.00 5.06 90 ILE A CA 1
ATOM 651 C C . ILE A 1 95 ? 10.956 10.651 0.956 1.00 4.45 90 ILE A C 1
ATOM 652 O O . ILE A 1 95 ? 12.037 10.977 1.468 1.00 4.82 90 ILE A O 1
ATOM 657 N N . VAL A 1 96 ? 9.912 10.224 1.649 1.00 4.18 91 VAL A N 1
ATOM 658 C CA . VAL A 1 96 ? 9.900 10.216 3.099 1.00 4.51 91 VAL A CA 1
ATOM 659 C C . VAL A 1 96 ? 10.096 8.797 3.620 1.00 4.25 91 VAL A C 1
ATOM 660 O O . VAL A 1 96 ? 9.462 7.854 3.138 1.00 4.63 91 VAL A O 1
ATOM 664 N N . TYR A 1 97 ? 10.976 8.651 4.604 1.00 4.18 92 TYR A N 1
ATOM 665 C CA . TYR A 1 97 ? 11.033 7.437 5.403 1.00 4.38 92 TYR A CA 1
ATOM 666 C C . TYR A 1 97 ? 10.960 7.799 6.873 1.00 4.33 92 TYR A C 1
ATOM 667 O O . TYR A 1 97 ? 11.125 8.965 7.236 1.00 4.84 92 TYR A O 1
ATOM 676 N N . SER A 1 98 ? 10.679 6.809 7.710 1.00 4.49 93 SER A N 1
ATOM 677 C CA . SER A 1 98 ? 10.709 7.005 9.149 1.00 4.79 93 SER A CA 1
ATOM 678 C C . SER A 1 98 ? 11.992 6.428 9.700 1.00 4.77 93 SER A C 1
ATOM 679 O O . SER A 1 98 ? 12.358 5.289 9.389 1.00 4.61 93 SER A O 1
ATOM 682 N N . VAL A 1 99 ? 12.669 7.199 10.543 1.00 5.19 94 VAL A N 1
ATOM 683 C CA . VAL A 1 99 ? 13.903 6.714 11.148 1.00 5.62 94 VAL A CA 1
ATOM 684 C C . VAL A 1 99 ? 13.680 5.542 12.100 1.00 5.61 94 VAL A C 1
ATOM 685 O O . VAL A 1 99 ? 14.648 4.906 12.508 1.00 6.11 94 VAL A O 1
ATOM 689 N N . THR A 1 100 ? 12.426 5.258 12.445 1.00 5.98 95 THR A N 1
ATOM 690 C CA . THR A 1 100 ? 12.092 4.110 13.293 1.00 6.61 95 THR A CA 1
ATOM 691 C C . THR A 1 100 ? 11.671 2.874 12.491 1.00 6.52 95 THR A C 1
ATOM 692 O O . THR A 1 100 ? 11.349 1.834 13.075 1.00 7.50 95 THR A O 1
ATOM 696 N N . ASP A 1 101 ? 11.678 2.985 11.164 1.00 6.24 96 ASP A N 1
ATOM 697 C CA . ASP A 1 101 ? 11.225 1.904 10.295 1.00 6.04 96 ASP A CA 1
ATOM 698 C C . ASP A 1 101 ? 12.308 1.644 9.248 1.00 5.88 96 ASP A C 1
ATOM 699 O O . ASP A 1 101 ? 12.369 2.310 8.215 1.00 5.52 96 ASP A O 1
ATOM 704 N N . LYS A 1 102 ? 13.178 0.678 9.532 1.00 6.10 97 LYS A N 1
ATOM 705 C CA . LYS A 1 102 ? 14.296 0.380 8.642 1.00 6.53 97 LYS A CA 1
ATOM 706 C C . LYS A 1 102 ? 13.841 -0.029 7.236 1.00 5.86 97 LYS A C 1
ATOM 707 O O . LYS A 1 102 ? 14.474 0.346 6.252 1.00 5.72 97 LYS A O 1
ATOM 713 N N . ALA A 1 103 ? 12.754 -0.797 7.149 1.00 5.40 98 ALA A N 1
ATOM 714 C CA . ALA A 1 103 ? 12.207 -1.177 5.848 1.00 5.39 98 ALA A CA 1
ATOM 715 C C . ALA A 1 103 ? 11.826 0.058 5.030 1.00 4.84 98 ALA A C 1
ATOM 716 O O . ALA A 1 103 ? 12.078 0.099 3.826 1.00 4.71 98 ALA A O 1
ATOM 718 N N . SER A 1 104 ? 11.236 1.066 5.679 1.00 4.56 99 SER A N 1
ATOM 719 C CA . SER A 1 104 ? 10.854 2.290 4.962 1.00 4.59 99 SER A CA 1
ATOM 720 C C . SER A 1 104 ? 12.071 3.012 4.379 1.00 4.51 99 SER A C 1
ATOM 721 O O . SER A 1 104 ? 11.988 3.591 3.294 1.00 4.68 99 SER A O 1
ATOM 724 N N . PHE A 1 105 ? 13.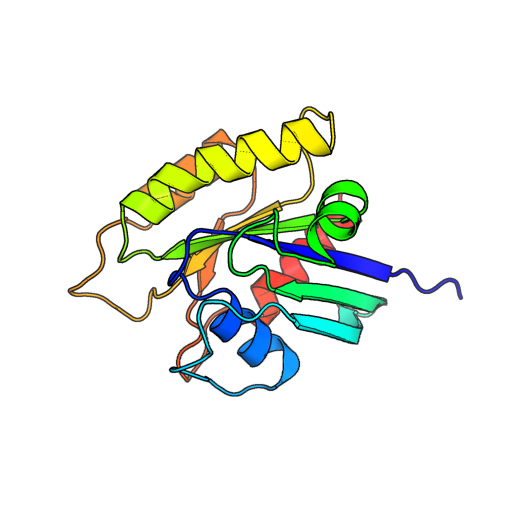193 2.951 5.095 1.00 4.35 100 PHE A N 1
ATOM 725 C CA . PHE A 1 105 ? 14.468 3.487 4.628 1.00 4.48 100 PHE A CA 1
ATOM 726 C C . PHE A 1 105 ? 14.970 2.690 3.425 1.00 4.53 100 PHE A C 1
ATOM 727 O O . PHE A 1 105 ? 15.294 3.260 2.387 1.00 4.65 100 PHE A O 1
ATOM 735 N N . GLU A 1 106 ? 15.005 1.368 3.553 1.00 4.68 101 GLU A N 1
ATOM 736 C CA . GLU A 1 106 ? 15.419 0.518 2.432 1.00 5.15 101 GLU A CA 1
ATOM 737 C C . GLU A 1 106 ? 14.582 0.807 1.188 1.00 5.09 101 GLU A C 1
ATOM 738 O O . GLU A 1 106 ? 15.101 0.889 0.063 1.00 5.50 101 GLU A O 1
ATOM 744 N N . HIS A 1 107 ? 13.286 1.002 1.407 1.00 4.54 102 HIS A N 1
ATOM 745 C CA . HIS A 1 107 ? 12.358 1.197 0.303 1.00 4.48 102 HIS A CA 1
ATOM 746 C C . HIS A 1 107 ? 12.486 2.531 -0.407 1.00 4.47 102 HIS A C 1
ATOM 747 O O . HIS A 1 107 ? 11.918 2.703 -1.479 1.00 4.98 102 HIS A O 1
ATOM 754 N N . VAL A 1 108 ? 13.248 3.466 0.152 1.00 4.82 103 VAL A N 1
ATOM 755 C CA . VAL A 1 108 ? 13.556 4.693 -0.569 1.00 5.13 103 VAL A CA 1
ATOM 756 C C . VAL A 1 108 ? 14.076 4.360 -1.973 1.00 5.06 103 VAL A C 1
ATOM 757 O O . VAL A 1 108 ? 13.739 5.046 -2.941 1.00 5.44 103 VAL A O 1
ATOM 761 N N . ASP A 1 109 ? 14.889 3.314 -2.091 1.00 5.38 104 ASP A N 1
ATOM 762 C CA . ASP A 1 109 ? 15.453 2.969 -3.392 1.00 5.98 104 ASP A CA 1
ATOM 763 C C . ASP A 1 109 ? 14.371 2.631 -4.413 1.00 5.80 104 ASP A C 1
ATOM 764 O O . ASP A 1 109 ? 14.505 2.968 -5.592 1.00 5.93 104 ASP A O 1
ATOM 769 N N . ARG A 1 110 ? 13.301 1.978 -3.960 1.00 5.67 105 ARG A N 1
ATOM 770 C CA . ARG A 1 110 ? 12.145 1.671 -4.808 1.00 5.95 105 ARG A CA 1
ATOM 771 C C . ARG A 1 110 ? 11.502 2.941 -5.349 1.00 5.66 105 ARG A C 1
ATOM 772 O O . ARG A 1 110 ? 11.196 3.039 -6.543 1.00 5.57 105 ARG A O 1
ATOM 780 N N . PHE A 1 111 ? 11.286 3.910 -4.463 1.00 5.62 106 PHE A N 1
ATOM 781 C CA . PHE A 1 111 ? 10.703 5.185 -4.873 1.00 5.46 106 PHE A CA 1
ATOM 782 C C . PHE A 1 111 ? 11.628 5.967 -5.783 1.00 5.45 106 PHE A C 1
ATOM 783 O O . PHE A 1 111 ? 11.171 6.589 -6.742 1.00 5.40 106 PHE A O 1
ATOM 791 N N . HIS A 1 112 ? 12.921 5.953 -5.473 1.00 5.32 107 HIS A N 1
ATOM 792 C CA . HIS A 1 112 ? 13.912 6.627 -6.298 1.00 5.74 107 HIS A CA 1
ATOM 793 C C . HIS A 1 112 ? 13.901 6.079 -7.729 1.00 5.94 107 HIS A C 1
ATOM 794 O O . HIS A 1 112 ? 13.843 6.843 -8.698 1.00 6.26 107 HIS A O 1
ATOM 801 N N . GLN A 1 113 ? 13.937 4.754 -7.851 1.00 6.51 108 GLN A N 1
ATOM 802 C CA . GLN A 1 113 ? 13.854 4.100 -9.156 1.00 7.49 108 GLN A CA 1
ATOM 803 C C . GLN A 1 113 ? 12.553 4.427 -9.877 1.00 6.70 108 GLN A C 1
ATOM 804 O O . GLN A 1 113 ? 12.564 4.703 -11.081 1.00 6.81 108 GLN A O 1
ATOM 810 N N . LEU A 1 114 ? 11.437 4.384 -9.153 1.00 6.55 109 LEU A N 1
ATOM 811 C CA . LEU A 1 114 ? 10.126 4.644 -9.740 1.00 7.19 109 LEU A CA 1
ATOM 812 C C . LEU A 1 114 ? 10.060 6.050 -10.337 1.00 6.41 109 LEU A C 1
ATOM 813 O O . LEU A 1 114 ? 9.613 6.234 -11.474 1.00 6.75 109 LEU A O 1
ATOM 818 N N . ILE A 1 115 ? 10.511 7.043 -9.579 1.00 6.06 110 ILE A N 1
ATOM 819 C CA . ILE A 1 115 ? 10.476 8.424 -10.038 1.00 6.15 110 ILE A CA 1
ATOM 820 C C . ILE A 1 115 ? 11.309 8.594 -11.306 1.00 6.22 110 ILE A C 1
ATOM 821 O O . ILE A 1 115 ? 10.855 9.207 -12.273 1.00 6.50 110 ILE A O 1
ATOM 826 N N . LEU A 1 116 ? 12.519 8.049 -11.312 1.00 6.41 111 LEU A N 1
ATOM 827 C CA . LEU A 1 116 ? 13.375 8.190 -12.488 1.00 7.30 111 LEU A CA 1
ATOM 828 C C . LEU A 1 116 ? 12.825 7.454 -13.706 1.00 7.66 111 LEU A C 1
ATOM 829 O O . LEU A 1 116 ? 13.008 7.899 -14.839 1.00 8.12 111 LEU A O 1
ATOM 834 N N . ARG A 1 117 ? 12.147 6.338 -13.476 1.00 7.99 112 ARG A N 1
ATOM 835 C CA . ARG A 1 117 ? 11.491 5.603 -14.550 1.00 8.84 112 ARG A CA 1
ATOM 836 C C . ARG A 1 117 ? 10.315 6.393 -15.137 1.00 8.70 112 ARG A C 1
ATOM 837 O O . ARG A 1 117 ? 10.202 6.536 -16.360 1.00 9.13 112 ARG A O 1
ATOM 845 N N . VAL A 1 118 ? 9.439 6.898 -14.274 1.00 8.40 113 VAL A N 1
ATOM 846 C CA . VAL A 1 118 ? 8.257 7.630 -14.723 1.00 9.13 113 VAL A CA 1
ATOM 847 C C . VAL A 1 118 ? 8.660 8.935 -15.405 1.00 8.97 113 VAL A C 1
ATOM 848 O O . VAL A 1 118 ? 8.110 9.290 -16.453 1.00 9.69 113 VAL A O 1
ATOM 852 N N . LYS A 1 119 ? 9.628 9.636 -14.822 1.00 8.90 114 LYS A N 1
ATOM 853 C CA . LYS A 1 119 ? 10.099 10.898 -15.384 1.00 9.32 114 LYS A CA 1
ATOM 854 C C . LYS A 1 119 ? 11.047 10.696 -16.561 1.00 9.54 114 LYS A C 1
ATOM 855 O O . LYS A 1 119 ? 11.264 11.624 -17.354 1.00 10.40 114 LYS A O 1
ATOM 861 N N . ASP A 1 120 ? 11.596 9.485 -16.674 1.00 9.54 115 ASP A N 1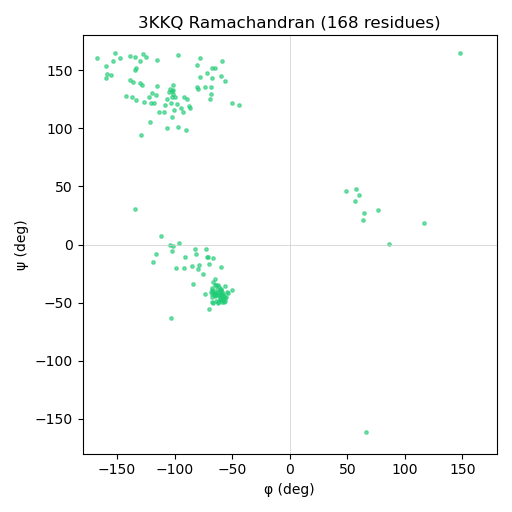
ATOM 862 C CA . ASP A 1 120 ? 12.437 9.099 -17.811 1.00 9.68 115 ASP A CA 1
ATOM 863 C C . ASP A 1 120 ? 13.675 9.996 -17.918 1.00 10.01 115 ASP A C 1
ATOM 864 O O . ASP A 1 120 ? 14.055 10.430 -19.009 1.00 10.34 115 ASP A O 1
ATOM 869 N N . ARG A 1 121 ? 14.295 10.282 -16.774 1.00 10.25 116 ARG A N 1
ATOM 870 C CA . ARG A 1 121 ? 15.504 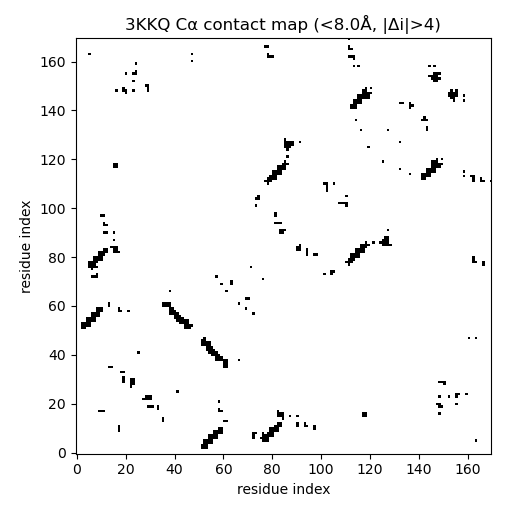11.096 -16.728 1.00 11.17 116 ARG A CA 1
ATOM 871 C C . ARG A 1 121 ? 16.496 10.507 -15.727 1.00 11.02 116 ARG A C 1
ATOM 872 O O . ARG A 1 121 ? 16.127 9.687 -14.882 1.00 10.99 116 ARG A O 1
ATOM 880 N N . GLU A 1 122 ? 17.754 10.922 -15.841 1.00 11.25 117 GLU A N 1
ATOM 881 C CA . GLU A 1 122 ? 18.833 10.406 -14.998 1.00 11.58 117 GLU A CA 1
ATOM 882 C C . GLU A 1 122 ? 18.788 10.969 -13.580 1.00 10.58 117 GLU A C 1
ATOM 883 O O . GLU A 1 122 ? 19.303 10.355 -12.649 1.00 10.63 117 GLU A O 1
ATOM 889 N N . SER A 1 123 ? 18.196 12.151 -13.438 1.00 9.75 118 SER A N 1
ATOM 890 C CA . SER A 1 123 ? 17.981 12.784 -12.145 1.00 9.40 118 SER A CA 1
ATOM 891 C C . SER A 1 123 ? 16.688 13.580 -12.242 1.00 8.55 118 SER A C 1
ATOM 892 O O . SER A 1 123 ? 16.219 13.892 -13.343 1.00 8.69 118 SER A O 1
ATOM 895 N N . PHE A 1 124 ? 16.109 13.905 -11.091 1.00 7.63 119 PHE A N 1
ATOM 896 C CA . PHE A 1 124 ? 14.893 14.696 -11.045 1.00 6.95 119 PHE A CA 1
ATOM 897 C C . PHE A 1 124 ? 14.748 15.315 -9.661 1.00 6.61 119 PHE A C 1
ATOM 898 O O . PHE A 1 124 ? 15.128 14.681 -8.675 1.00 6.70 119 PHE A O 1
ATOM 906 N N . PRO A 1 125 ? 14.229 16.558 -9.570 1.00 6.18 120 PRO A N 1
ATOM 907 C CA . PRO A 1 125 ? 14.118 17.186 -8.250 1.00 6.14 120 PRO A CA 1
ATOM 908 C C . PRO A 1 125 ? 13.451 16.338 -7.165 1.00 5.67 120 PRO A C 1
ATOM 909 O O . PRO A 1 125 ? 12.296 15.904 -7.299 1.00 5.66 120 PRO A O 1
ATOM 913 N N . MET A 1 126 ? 14.199 16.108 -6.093 1.00 5.87 121 MET A N 1
ATOM 914 C CA . MET A 1 126 ? 13.721 15.321 -4.965 1.00 7.00 121 MET A CA 1
ATOM 915 C C . MET A 1 126 ? 14.532 15.628 -3.726 1.00 6.18 121 MET A C 1
ATOM 916 O O . MET A 1 126 ? 15.695 16.046 -3.813 1.00 6.79 121 MET A O 1
ATOM 921 N N . ILE A 1 127 ? 13.904 15.426 -2.574 1.00 5.73 122 ILE A N 1
ATOM 922 C CA . ILE A 1 127 ? 14.581 15.531 -1.295 1.00 5.86 122 ILE A CA 1
ATOM 923 C C . ILE A 1 127 ? 14.316 14.264 -0.500 1.00 4.84 122 ILE A C 1
ATOM 924 O O . ILE A 1 127 ? 13.205 13.737 -0.520 1.00 4.83 122 ILE A O 1
ATOM 929 N N . LEU A 1 128 ? 15.360 13.754 0.150 1.00 4.59 123 LEU A N 1
ATOM 930 C CA . LEU A 1 128 ? 15.251 12.631 1.067 1.00 4.26 123 LEU A CA 1
ATOM 931 C C . LEU A 1 128 ? 14.915 13.149 2.456 1.00 4.33 123 LEU A C 1
ATOM 932 O O . LEU A 1 128 ? 15.683 13.913 3.042 1.00 4.88 123 LEU A O 1
ATOM 937 N N . VAL A 1 129 ? 13.764 12.722 2.963 1.00 4.31 124 VAL A N 1
ATOM 938 C CA . VAL A 1 129 ? 13.221 13.225 4.214 1.00 4.65 124 VAL A CA 1
ATOM 939 C C . VAL A 1 129 ? 13.221 12.110 5.247 1.00 4.62 124 VAL A C 1
ATOM 940 O O . VAL A 1 129 ? 12.513 11.115 5.089 1.00 4.98 124 VAL A O 1
ATOM 944 N N . ALA A 1 130 ? 14.027 12.286 6.292 1.00 4.48 125 ALA A N 1
ATOM 945 C CA . ALA A 1 130 ? 14.104 11.345 7.400 1.00 4.70 125 ALA A CA 1
ATOM 946 C C . ALA A 1 130 ? 13.211 11.860 8.513 1.00 4.77 125 ALA A C 1
ATOM 947 O O . ALA A 1 130 ? 13.585 12.786 9.249 1.00 5.36 125 ALA A O 1
ATOM 949 N N . ASN A 1 131 ? 12.022 11.280 8.631 1.00 4.96 126 ASN A N 1
ATOM 950 C CA . ASN A 1 131 ? 11.034 11.782 9.573 1.00 4.76 126 ASN A CA 1
ATOM 951 C C . ASN A 1 131 ? 11.045 11.013 10.890 1.00 5.22 126 ASN A C 1
ATOM 952 O O . ASN A 1 131 ? 11.586 9.903 10.973 1.00 5.38 126 ASN A O 1
ATOM 957 N N . LYS A 1 132 ? 10.434 11.633 11.901 1.00 5.55 127 LYS A N 1
ATOM 958 C CA . LYS A 1 132 ? 10.279 11.100 13.262 1.00 6.27 127 LYS A CA 1
ATOM 959 C C . LYS A 1 132 ? 11.558 11.180 14.097 1.00 6.60 127 LYS A C 1
ATOM 960 O O . LYS A 1 132 ? 11.754 10.372 15.006 1.00 6.72 127 LYS A O 1
ATOM 966 N N . VAL A 1 133 ? 12.407 12.167 13.826 1.00 7.05 128 VAL A N 1
ATOM 967 C CA . VAL A 1 133 ? 13.675 12.270 14.558 1.00 7.83 128 VAL A CA 1
ATOM 968 C C . VAL A 1 133 ? 13.510 12.732 16.011 1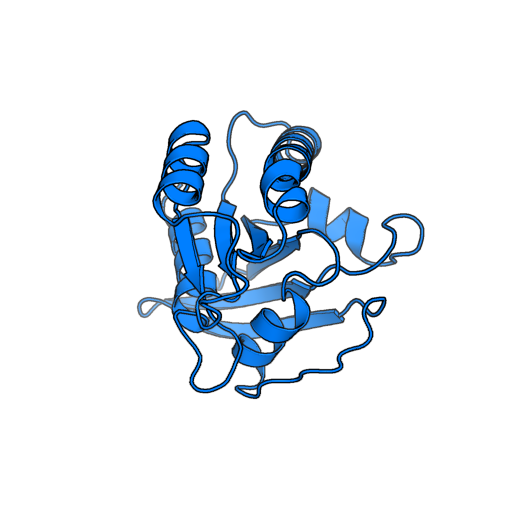.00 8.37 128 VAL A C 1
ATOM 969 O O . VAL A 1 133 ? 14.491 12.791 16.755 1.00 8.91 128 VAL A O 1
ATOM 973 N N . ASP A 1 134 ? 12.281 13.050 16.409 1.00 8.30 129 ASP A N 1
ATOM 974 C CA . ASP A 1 134 ? 11.969 13.287 17.822 1.00 8.84 129 ASP A CA 1
ATOM 975 C C . ASP A 1 134 ? 12.035 11.992 18.632 1.00 9.29 129 ASP A C 1
ATOM 976 O O . ASP A 1 134 ? 12.096 12.031 19.868 1.00 9.98 129 ASP A O 1
ATOM 981 N N . LEU A 1 135 ? 12.003 10.852 17.945 1.00 9.31 130 LEU A N 1
ATOM 982 C CA . LEU A 1 135 ? 12.057 9.551 18.602 1.00 10.25 130 LEU A CA 1
ATOM 983 C C . LEU A 1 135 ? 13.498 9.074 18.709 1.00 10.60 130 LEU A C 1
ATOM 984 O O . LEU A 1 135 ? 14.233 9.036 17.720 1.00 10.92 130 LEU A O 1
ATOM 989 N N . MET A 1 136 ? 13.899 8.721 19.927 1.00 10.96 131 MET A N 1
ATOM 990 C CA . MET A 1 136 ? 15.270 8.301 20.198 1.00 11.76 131 MET A CA 1
ATOM 991 C C . MET A 1 136 ? 15.380 6.791 20.354 1.00 11.19 131 MET A C 1
ATOM 992 O O . MET A 1 136 ? 16.051 6.129 19.558 1.00 10.98 131 MET A O 1
ATOM 997 N N . HIS A 1 137 ? 14.717 6.249 21.374 1.00 10.83 132 HIS A N 1
ATOM 998 C CA . HIS A 1 137 ? 14.778 4.815 21.660 1.00 10.99 132 HIS A CA 1
ATOM 999 C C . HIS A 1 137 ? 14.415 3.952 20.449 1.00 10.35 132 HIS A C 1
ATOM 1000 O O . HIS A 1 137 ? 15.065 2.938 20.191 1.00 10.80 132 HIS A O 1
ATOM 1007 N N . LEU A 1 138 ? 13.381 4.360 19.718 1.00 10.07 133 LEU A N 1
ATOM 1008 C CA . LEU A 1 138 ? 12.882 3.571 18.596 1.00 9.87 133 LEU A CA 1
ATOM 1009 C C . LEU A 1 138 ? 13.650 3.770 17.293 1.00 9.24 133 LEU A C 1
ATOM 1010 O O . LEU A 1 138 ? 13.367 3.098 16.300 1.00 9.04 133 LEU A O 1
ATOM 1015 N N . ARG A 1 139 ? 14.616 4.682 17.285 1.00 8.72 134 ARG A N 1
ATOM 1016 C CA . ARG A 1 139 ? 15.337 4.991 16.052 1.00 8.63 134 ARG A CA 1
ATOM 1017 C C . ARG A 1 139 ? 16.212 3.822 15.605 1.00 8.77 134 ARG A C 1
ATOM 1018 O O . ARG A 1 139 ? 16.996 3.278 16.392 1.00 9.40 134 ARG A O 1
ATOM 1026 N N . LYS A 1 140 ? 16.069 3.453 14.332 1.00 8.39 135 LYS A N 1
ATOM 1027 C CA . LYS A 1 140 ? 16.769 2.310 13.744 1.00 8.98 135 LYS A CA 1
ATOM 1028 C C . LYS A 1 140 ? 17.684 2.698 12.583 1.00 8.34 135 LYS A C 1
ATOM 1029 O O . LYS A 1 140 ? 18.510 1.890 12.150 1.00 9.40 135 LYS A O 1
ATOM 1035 N N . VAL A 1 141 ? 17.511 3.907 12.056 1.00 7.51 136 VAL A N 1
ATOM 1036 C CA . VAL A 1 141 ? 18.305 4.385 10.929 1.00 7.20 136 VAL A CA 1
ATOM 1037 C C . VAL A 1 141 ? 19.074 5.597 11.424 1.00 7.17 136 VAL A C 1
ATOM 1038 O O . VAL A 1 141 ? 18.469 6.567 11.879 1.00 7.04 136 VAL A O 1
ATOM 1042 N N . THR A 1 142 ? 20.400 5.548 11.348 1.00 7.03 137 THR A N 1
ATOM 1043 C CA . THR A 1 142 ? 21.205 6.648 11.863 1.00 7.70 137 THR A CA 1
ATOM 1044 C C . THR A 1 142 ? 21.212 7.816 10.887 1.00 7.59 137 THR A C 1
ATOM 1045 O O . THR A 1 142 ? 20.918 7.660 9.697 1.00 7.43 137 THR A O 1
ATOM 1049 N N . ARG A 1 143 ? 21.562 8.989 11.403 1.00 8.06 138 ARG A N 1
ATOM 1050 C CA . ARG A 1 143 ? 21.716 10.172 10.572 1.00 8.49 138 ARG A CA 1
ATOM 1051 C C . ARG A 1 143 ? 22.705 9.903 9.433 1.00 8.21 138 ARG A C 1
ATOM 1052 O O . ARG A 1 143 ? 22.444 10.243 8.276 1.00 8.33 138 ARG A O 1
ATOM 1060 N N . ASP A 1 144 ? 23.832 9.272 9.755 1.00 8.45 139 ASP A N 1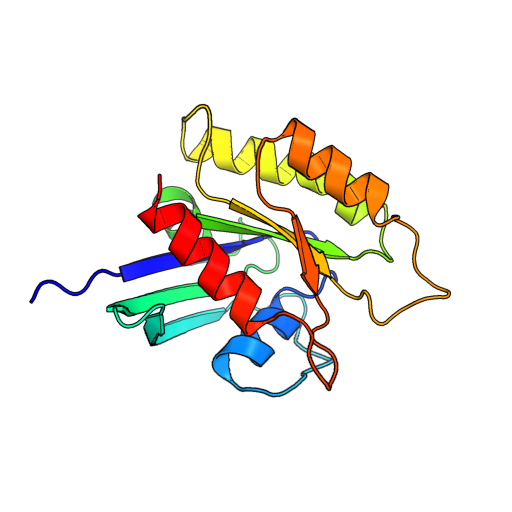
ATOM 1061 C CA . ASP A 1 144 ? 24.858 9.006 8.758 1.00 8.37 139 ASP A CA 1
ATOM 1062 C C . ASP A 1 144 ? 24.390 8.046 7.663 1.00 7.34 139 ASP A C 1
ATOM 1063 O O . ASP A 1 144 ? 24.766 8.195 6.510 1.00 7.33 139 ASP A O 1
ATOM 1068 N N . GLN A 1 145 ? 23.556 7.071 8.020 1.00 6.81 140 GLN A N 1
ATOM 1069 C CA . GLN A 1 145 ? 22.993 6.171 7.017 1.00 6.31 140 GLN A CA 1
ATOM 1070 C C . GLN A 1 145 ? 22.118 6.944 6.027 1.00 5.77 140 GLN A C 1
ATOM 1071 O O . GLN A 1 145 ? 22.185 6.723 4.816 1.00 5.69 140 GLN A O 1
ATOM 1077 N N . GLY A 1 146 ? 21.316 7.867 6.556 1.00 5.34 141 GLY A N 1
ATOM 1078 C CA . GLY A 1 146 ? 20.473 8.718 5.728 1.00 5.49 141 GLY A CA 1
ATOM 1079 C C . GLY A 1 146 ? 21.289 9.630 4.834 1.00 5.42 141 GLY A C 1
ATOM 1080 O O . GLY A 1 146 ? 21.037 9.722 3.631 1.00 5.59 141 GLY A O 1
ATOM 1081 N N . LYS A 1 147 ? 22.279 10.303 5.421 1.00 5.84 142 LYS A N 1
ATOM 1082 C CA . LYS A 1 147 ? 23.104 11.234 4.658 1.00 6.42 142 LYS A CA 1
ATOM 1083 C C . LYS A 1 147 ? 23.899 10.525 3.556 1.00 6.08 142 LYS A C 1
ATOM 1084 O O . LYS A 1 147 ? 24.051 11.055 2.455 1.00 6.53 142 LYS A O 1
ATOM 1090 N N . GLU A 1 148 ? 24.406 9.323 3.842 1.00 5.94 143 GLU A N 1
ATOM 1091 C CA . GLU A 1 148 ? 25.132 8.566 2.821 1.00 5.96 143 GLU A CA 1
ATOM 1092 C C . GLU A 1 148 ? 24.228 8.160 1.654 1.00 5.80 143 GLU A C 1
ATOM 1093 O O . GLU A 1 148 ? 24.630 8.231 0.495 1.00 6.01 143 GLU A O 1
ATOM 1099 N N . MET A 1 149 ? 23.008 7.730 1.968 1.00 5.88 144 MET A N 1
ATOM 1100 C CA . MET A 1 149 ? 22.034 7.410 0.936 1.00 6.12 144 MET A CA 1
ATOM 1101 C C . MET A 1 149 ? 21.771 8.630 0.043 1.00 5.79 144 MET A C 1
ATOM 1102 O O . MET A 1 149 ? 21.771 8.526 -1.184 1.00 5.99 144 MET A O 1
ATOM 1107 N N . ALA A 1 150 ? 21.556 9.785 0.671 1.00 5.84 145 ALA A N 1
ATOM 1108 C CA . ALA A 1 150 ? 21.343 11.027 -0.081 1.00 5.89 145 ALA A CA 1
ATOM 1109 C C . ALA A 1 150 ? 22.550 11.376 -0.954 1.00 5.74 145 ALA A C 1
ATOM 1110 O O . ALA A 1 150 ? 22.401 11.820 -2.090 1.00 5.89 145 ALA A O 1
ATOM 1112 N N . THR A 1 151 ? 23.745 11.167 -0.413 1.00 6.19 146 THR A N 1
ATOM 1113 C CA . THR A 1 151 ? 24.976 11.386 -1.170 1.00 7.26 146 THR A CA 1
ATOM 1114 C C . THR A 1 151 ? 25.037 10.466 -2.390 1.00 7.59 146 THR A C 1
ATOM 1115 O O . THR A 1 151 ? 25.372 10.916 -3.482 1.00 7.72 146 THR A O 1
ATOM 1119 N N . LYS A 1 152 ? 24.682 9.196 -2.206 1.00 8.13 147 LYS A N 1
ATOM 1120 C CA . LYS A 1 152 ? 24.645 8.240 -3.314 1.00 9.59 147 LYS A CA 1
ATOM 1121 C C . LYS A 1 152 ? 23.743 8.731 -4.451 1.00 9.00 147 LYS A C 1
ATOM 1122 O O . LYS A 1 152 ? 24.119 8.674 -5.627 1.00 9.75 147 LYS A O 1
ATOM 1128 N N . TYR A 1 153 ? 22.554 9.218 -4.095 1.00 8.06 148 TYR A N 1
ATOM 1129 C CA . TYR A 1 153 ? 21.602 9.720 -5.082 1.00 8.19 148 TYR A CA 1
ATOM 1130 C C . TYR A 1 153 ? 21.883 11.148 -5.533 1.00 7.85 148 TYR A C 1
ATOM 1131 O O . TYR A 1 153 ? 21.238 11.644 -6.461 1.00 7.79 148 TYR A O 1
ATOM 1140 N N . ASN A 1 154 ? 22.834 11.808 -4.869 1.00 7.54 149 ASN A N 1
ATOM 1141 C CA . ASN A 1 154 ? 23.143 13.216 -5.115 1.00 7.72 149 ASN A CA 1
ATOM 1142 C C . ASN A 1 154 ? 21.925 14.124 -4.912 1.00 7.12 149 ASN A C 1
ATOM 1143 O O . ASN A 1 154 ? 21.613 14.982 -5.749 1.00 7.65 149 ASN A O 1
ATOM 1148 N N . ILE A 1 155 ? 21.234 13.921 -3.795 1.00 6.69 150 ILE A N 1
ATOM 1149 C CA . ILE A 1 155 ? 20.060 14.719 -3.455 1.00 6.47 150 ILE A CA 1
ATOM 1150 C C . ILE A 1 155 ? 20.195 15.224 -2.023 1.00 6.28 150 ILE A C 1
ATOM 1151 O O . ILE A 1 155 ? 20.969 14.657 -1.244 1.00 6.28 150 ILE A O 1
ATOM 1156 N N . PRO A 1 156 ? 19.478 16.310 -1.676 1.00 6.02 151 PRO A N 1
ATOM 1157 C CA . PRO A 1 156 ? 19.528 16.783 -0.299 1.00 6.34 151 PRO A CA 1
ATOM 1158 C C . PRO A 1 156 ? 18.927 15.799 0.706 1.00 5.86 151 PRO A C 1
ATOM 1159 O O . PRO A 1 156 ? 18.037 15.000 0.373 1.00 6.00 151 PRO A O 1
ATOM 1163 N N . TYR A 1 157 ? 19.440 15.881 1.931 1.00 5.54 152 TYR A N 1
ATOM 1164 C CA . TYR A 1 157 ? 18.967 15.104 3.065 1.00 5.53 152 TYR A CA 1
ATOM 1165 C C . TYR A 1 157 ? 18.474 16.069 4.132 1.00 5.48 152 TYR A C 1
ATOM 1166 O O . TYR A 1 157 ? 19.195 17.001 4.500 1.00 5.93 152 TYR A O 1
ATOM 1175 N N . ILE A 1 158 ? 17.273 15.838 4.651 1.00 5.42 153 ILE A N 1
ATOM 1176 C CA . ILE A 1 158 ? 16.760 16.667 5.735 1.00 5.72 153 ILE A CA 1
ATOM 1177 C C . ILE A 1 158 ? 16.054 15.791 6.759 1.00 5.43 153 ILE A C 1
ATOM 1178 O O . ILE A 1 158 ? 15.380 14.816 6.403 1.00 5.72 153 ILE A O 1
ATOM 1183 N N . GLU A 1 159 ? 16.229 16.134 8.032 1.00 5.69 154 GLU A N 1
ATOM 1184 C CA . GLU A 1 159 ? 15.551 15.447 9.118 1.00 6.19 154 GLU A CA 1
ATOM 1185 C C . GLU A 1 159 ? 14.375 16.272 9.595 1.00 5.75 154 GLU A C 1
ATOM 1186 O O . GLU A 1 159 ? 14.477 17.499 9.735 1.00 6.52 154 GLU A O 1
ATOM 1192 N N . THR A 1 160 ? 13.260 15.597 9.847 1.00 5.75 155 THR A N 1
ATOM 1193 C CA . THR A 1 160 ? 12.029 16.273 10.212 1.00 5.91 155 THR A CA 1
ATOM 1194 C C . THR A 1 160 ? 11.333 15.609 11.385 1.00 5.89 155 THR A C 1
ATOM 1195 O O . THR A 1 160 ? 11.582 14.444 11.719 1.00 5.86 155 THR A O 1
ATOM 1199 N N . SER A 1 161 ? 10.442 16.380 12.000 1.00 6.20 156 SER A N 1
ATOM 1200 C CA . SER A 1 161 ? 9.450 15.853 12.913 1.00 6.70 156 SER A CA 1
ATOM 1201 C C . SER A 1 161 ? 8.163 16.627 12.704 1.00 6.62 156 SER A C 1
ATOM 1202 O O . SER A 1 161 ? 8.157 17.862 12.742 1.00 6.91 156 SER A O 1
ATOM 1205 N N . ALA A 1 162 ? 7.075 15.900 12.487 1.00 7.22 157 ALA A N 1
ATOM 1206 C CA . ALA A 1 162 ? 5.762 16.509 12.344 1.00 8.25 157 ALA A CA 1
ATOM 1207 C C . ALA A 1 162 ? 5.098 16.753 13.696 1.00 8.99 157 ALA A C 1
ATOM 1208 O O . ALA A 1 162 ? 4.150 17.537 13.787 1.00 9.47 157 ALA A O 1
ATOM 1210 N N . LYS A 1 163 ? 5.588 16.066 14.726 1.00 10.30 158 LYS A N 1
ATOM 1211 C CA . LYS A 1 163 ? 5.078 16.203 16.090 1.00 11.48 158 LYS A CA 1
ATOM 1212 C C . LYS A 1 163 ? 5.418 17.594 16.632 1.00 12.07 158 LYS A C 1
ATOM 1213 O O . LYS A 1 163 ? 6.478 18.129 16.327 1.00 11.96 158 LYS A O 1
ATOM 1219 N N . ASP A 1 164 ? 4.517 18.180 17.420 1.00 12.98 159 ASP A N 1
ATOM 1220 C CA . ASP A 1 164 ? 4.765 19.497 18.014 1.00 14.22 159 ASP A CA 1
ATOM 1221 C C . ASP A 1 164 ? 5.886 19.428 19.061 1.00 14.19 159 ASP A C 1
ATOM 1222 O O . ASP A 1 164 ? 5.923 18.489 19.857 1.00 14.68 159 ASP A O 1
ATOM 1227 N N . PRO A 1 165 ? 6.824 20.397 19.042 1.00 14.19 160 PRO A N 1
ATOM 1228 C CA . PRO A 1 165 ? 6.959 21.455 18.043 1.00 13.69 160 PRO A CA 1
ATOM 1229 C C . PRO A 1 165 ? 7.657 20.915 16.794 1.00 12.72 160 PRO A C 1
ATOM 1230 O O . PRO A 1 165 ? 8.665 20.211 16.911 1.00 12.79 160 PRO A O 1
ATOM 1234 N N . PRO A 1 166 ? 7.111 21.219 15.604 1.00 11.86 161 PRO A N 1
ATOM 1235 C CA . PRO A 1 166 ? 7.634 20.580 14.399 1.00 11.11 161 PRO A CA 1
ATOM 1236 C C . PRO A 1 166 ? 9.050 21.017 14.059 1.00 10.35 161 PRO A C 1
ATOM 1237 O O . PRO A 1 166 ? 9.470 22.129 14.402 1.00 10.81 161 PRO A O 1
ATOM 1241 N N . LEU A 1 167 ? 9.777 20.126 13.396 1.00 8.94 162 LEU A N 1
ATOM 1242 C CA . LEU A 1 167 ? 11.137 20.391 12.976 1.00 8.46 162 LEU A CA 1
ATOM 1243 C C . LEU A 1 167 ? 11.249 20.289 11.466 1.00 7.55 162 LEU A C 1
ATOM 1244 O O . LEU A 1 167 ? 10.946 19.237 10.878 1.00 7.08 162 LEU A O 1
ATOM 1249 N N . ASN A 1 168 ? 11.682 21.389 10.853 1.00 7.17 163 ASN A N 1
ATOM 1250 C CA . ASN A 1 168 ? 12.045 21.441 9.433 1.00 6.91 163 ASN A CA 1
ATOM 1251 C C . ASN A 1 168 ? 10.909 21.172 8.448 1.00 6.79 163 ASN A C 1
ATOM 1252 O O . ASN A 1 168 ? 11.164 20.837 7.291 1.00 6.78 163 ASN A O 1
ATOM 1257 N N . VAL A 1 169 ? 9.664 21.337 8.881 1.00 6.64 164 VAL A N 1
ATOM 1258 C CA . VAL A 1 169 ? 8.536 21.043 7.995 1.00 7.23 164 VAL A CA 1
ATOM 1259 C C . VAL A 1 169 ? 8.438 22.076 6.870 1.00 6.72 164 VAL A C 1
ATOM 1260 O O . VAL A 1 169 ? 8.456 21.712 5.692 1.00 6.76 164 VAL A O 1
ATOM 1264 N N . ASP A 1 170 ? 8.357 23.359 7.226 1.00 7.13 165 ASP A N 1
ATOM 1265 C CA . ASP A 1 170 ? 8.356 24.416 6.216 1.00 7.55 165 ASP A CA 1
ATOM 1266 C C . ASP A 1 170 ? 9.625 24.354 5.372 1.00 7.04 165 ASP A C 1
ATOM 1267 O O . ASP A 1 170 ? 9.565 24.489 4.152 1.00 6.68 165 ASP A O 1
ATOM 1272 N N . LYS A 1 171 ? 10.771 24.144 6.019 1.00 6.79 166 LYS A N 1
ATOM 1273 C CA . LYS A 1 171 ? 12.037 24.090 5.300 1.00 6.76 166 LYS A CA 1
ATOM 1274 C C . LYS A 1 171 ? 12.063 22.984 4.245 1.00 6.15 166 LYS A C 1
ATOM 1275 O O . LYS A 1 171 ? 12.607 23.173 3.170 1.00 6.17 166 LYS A O 1
ATOM 1281 N N . THR A 1 172 ? 11.484 21.832 4.562 1.00 5.69 167 THR A N 1
ATOM 1282 C CA . THR A 1 172 ? 11.485 20.705 3.631 1.00 5.80 167 THR A CA 1
ATOM 1283 C C . THR A 1 172 ? 10.746 21.048 2.339 1.00 5.70 167 THR A C 1
ATOM 1284 O O . THR A 1 172 ? 11.265 20.838 1.244 1.00 5.68 167 THR A O 1
ATOM 1288 N N . PHE A 1 173 ? 9.530 21.569 2.470 1.00 5.73 168 PHE A N 1
ATOM 1289 C CA . PHE A 1 173 ? 8.758 21.936 1.288 1.00 6.08 168 PHE A CA 1
ATOM 1290 C C . PHE A 1 173 ? 9.425 23.071 0.523 1.00 5.94 168 PHE A C 1
ATOM 1291 O O . PHE A 1 173 ? 9.513 23.028 -0.706 1.00 6.62 168 PHE A O 1
ATOM 1299 N N . HIS A 1 174 ? 9.916 24.072 1.247 1.00 6.47 169 HIS A N 1
ATOM 1300 C CA . HIS A 1 174 ? 10.633 25.173 0.615 1.00 6.69 169 HIS A CA 1
ATOM 1301 C C . HIS A 1 174 ? 11.899 24.703 -0.096 1.00 6.15 169 HIS A C 1
ATOM 1302 O O . HIS A 1 174 ? 12.204 25.175 -1.194 1.00 6.20 169 HIS A O 1
ATOM 1309 N N . ASP A 1 175 ? 12.635 23.781 0.524 1.00 5.80 170 ASP A N 1
ATOM 1310 C CA . ASP A 1 175 ? 13.865 23.272 -0.082 1.00 5.95 170 ASP A CA 1
ATOM 1311 C C . ASP A 1 175 ? 13.590 22.528 -1.385 1.00 5.78 170 ASP A C 1
ATOM 1312 O O . ASP A 1 175 ? 14.398 22.586 -2.307 1.00 6.31 170 ASP A O 1
ATOM 1317 N N . LEU A 1 176 ? 12.460 21.825 -1.467 1.00 5.61 171 LEU A N 1
ATOM 1318 C CA . LEU A 1 176 ? 12.108 21.159 -2.716 1.00 5.25 171 LEU A CA 1
ATOM 1319 C C . LEU A 1 176 ? 11.857 22.190 -3.818 1.00 4.96 171 LEU A C 1
ATOM 1320 O O . LEU A 1 176 ? 12.316 22.023 -4.941 1.00 5.20 171 LEU A O 1
ATOM 1325 N N . VAL A 1 177 ? 11.137 23.260 -3.490 1.00 4.82 172 VAL A N 1
ATOM 1326 C CA . VAL A 1 177 ? 10.960 24.364 -4.429 1.00 5.46 172 VAL A CA 1
ATOM 1327 C C . VAL A 1 177 ? 12.312 24.956 -4.852 1.00 5.46 172 VAL A C 1
ATOM 1328 O O . VAL A 1 177 ? 12.538 25.230 -6.034 1.00 5.64 172 VAL A O 1
ATOM 1332 N N . ARG A 1 178 ? 13.217 25.124 -3.889 1.00 5.73 173 ARG A N 1
ATOM 1333 C CA . ARG A 1 178 ? 14.562 25.629 -4.190 1.00 6.33 173 ARG A CA 1
ATOM 1334 C C . ARG A 1 178 ? 15.307 24.721 -5.170 1.00 6.77 173 ARG A C 1
ATOM 1335 O O . ARG A 1 178 ? 15.915 25.200 -6.126 1.00 7.30 173 ARG A O 1
ATOM 1343 N N . VAL A 1 179 ? 15.232 23.410 -4.953 1.00 6.77 174 VAL A N 1
ATOM 1344 C CA . VAL A 1 179 ? 15.830 22.454 -5.885 1.00 7.35 174 VAL A CA 1
ATOM 1345 C C . VAL A 1 179 ? 15.243 22.629 -7.286 1.00 7.18 174 VAL A C 1
ATOM 1346 O O . VAL A 1 179 ? 15.979 22.677 -8.278 1.00 7.61 174 VAL A O 1
ATOM 1350 N N . ILE A 1 180 ? 13.917 22.733 -7.371 1.00 6.66 175 ILE A N 1
ATOM 1351 C CA . ILE A 1 180 ? 13.262 22.917 -8.661 1.00 7.03 175 ILE A CA 1
ATOM 1352 C C . ILE A 1 180 ? 13.765 24.189 -9.343 1.00 7.30 175 ILE A C 1
ATOM 1353 O O . ILE A 1 180 ? 14.090 24.180 -10.531 1.00 8.29 175 ILE A O 1
ATOM 1358 N N . ARG A 1 181 ? 13.841 25.279 -8.584 1.00 7.59 176 ARG A N 1
ATOM 1359 C CA . ARG A 1 181 ? 14.309 26.561 -9.118 1.00 8.32 176 ARG A CA 1
ATOM 1360 C C . ARG A 1 181 ? 15.775 26.552 -9.558 1.00 9.28 176 ARG A C 1
ATOM 1361 O O . ARG A 1 181 ? 16.154 27.302 -10.465 1.00 10.09 176 ARG A O 1
ATOM 1369 N N . GLN A 1 182 ? 16.586 25.717 -8.914 1.00 10.15 177 GLN A N 1
ATOM 1370 C CA . GLN A 1 182 ? 18.038 25.696 -9.131 1.00 11.78 177 GLN A CA 1
ATOM 1371 C C . GLN A 1 182 ? 18.491 24.729 -10.224 1.00 12.75 177 GLN A C 1
ATOM 1372 O O . GLN A 1 182 ? 19.653 24.756 -10.638 1.00 13.28 177 GLN A O 1
ATOM 1378 N N . GLN A 1 183 ? 17.587 23.873 -10.691 1.00 13.99 178 GLN A N 1
ATOM 1379 C CA . GLN A 1 183 ? 17.979 22.750 -11.550 1.00 15.57 178 GLN A CA 1
ATOM 1380 C C . GLN A 1 183 ? 18.536 23.178 -12.910 1.00 16.24 178 GLN A C 1
ATOM 1381 O O . GLN A 1 183 ? 18.329 24.302 -13.372 1.00 16.96 178 GLN A O 1
#

Solvent-accessible surface area: 9092 Å² total; per-residue (Å²): 186,152,58,55,63,24,37,0,0,0,6,10,34,64,60,0,14,16,21,13,4,0,11,9,7,27,114,145,92,77,38,118,118,64,62,116,93,78,30,41,51,40,105,68,102,21,73,2,74,134,96,122,0,33,0,23,0,0,0,8,14,41,95,115,125,156,26,108,56,34,109,62,11,16,126,54,1,48,0,0,1,0,1,0,1,0,33,50,93,44,1,25,105,39,0,56,157,38,25,98,53,1,34,154,60,33,104,157,171,88,39,8,3,1,0,0,0,4,59,15,61,54,155,172,92,63,100,0,77,118,96,79,0,80,128,24,0,94,166,31,138,24,56,29,14,38,0,5,4,106,88,123,62,80,49,8,62,104,2,1,38,24,0,0,62,32,20,71,140,162

Secondary structure (DSSP, 8-state):
--PPEEEEEEE-STTSSHHHHHHHHHHS---S---TT--EEEEEEEEETTEEEEEEEEE--S-GGG-SSHHHHHHH-SEEEEEEETT-HHHHHTHHHHHHHHHHHHTSS---EEEEEE-TT-STT--S-HHHHHHHHHHHT--EEEEB-SSSPBSHHHHHHHHHHHHHH-

CATH classification: 3.40.50.300